Protein AF-A0A0N4UQT6-F1 (afdb_monomer_lite)

Structure (mmCIF, N/CA/C/O backbone):
data_AF-A0A0N4UQT6-F1
#
_entry.id   AF-A0A0N4UQT6-F1
#
loop_
_atom_site.group_PDB
_atom_site.id
_atom_site.type_symbol
_atom_site.label_atom_id
_atom_site.label_alt_id
_atom_site.label_comp_id
_atom_site.label_asym_id
_atom_site.label_entity_id
_atom_site.label_seq_id
_atom_site.pdbx_PDB_ins_code
_atom_site.Cartn_x
_atom_site.Cartn_y
_atom_site.Cartn_z
_atom_site.occupancy
_atom_site.B_iso_or_equiv
_atom_site.auth_seq_id
_atom_site.auth_comp_id
_atom_site.auth_asym_id
_atom_site.auth_atom_id
_atom_site.pdbx_PDB_model_num
ATOM 1 N N . MET A 1 1 ? -20.678 14.590 1.342 1.00 41.06 1 MET A N 1
ATOM 2 C CA . MET A 1 1 ? -19.818 15.770 1.111 1.00 41.06 1 MET A CA 1
ATOM 3 C C . MET A 1 1 ? -18.924 15.430 -0.072 1.00 41.06 1 MET A C 1
ATOM 5 O O . MET A 1 1 ? -18.165 14.480 0.041 1.00 41.06 1 MET A O 1
ATOM 9 N N . LYS A 1 2 ? -19.105 16.073 -1.233 1.00 47.34 2 LYS A N 1
ATOM 10 C CA . LYS A 1 2 ? -18.194 15.910 -2.378 1.00 47.34 2 LYS A CA 1
ATOM 11 C C . LYS A 1 2 ? -17.079 16.934 -2.188 1.00 47.34 2 LYS A C 1
ATOM 13 O O . LYS A 1 2 ? -17.364 18.127 -2.199 1.00 47.34 2 LYS A O 1
ATOM 18 N N . PHE A 1 3 ? -15.874 16.462 -1.905 1.00 54.44 3 PHE A N 1
ATOM 19 C CA . PHE A 1 3 ? -14.690 17.305 -1.800 1.00 54.44 3 PHE A CA 1
ATOM 20 C C . PHE A 1 3 ? -14.143 17.521 -3.220 1.00 54.44 3 PHE A C 1
ATOM 22 O O . PHE A 1 3 ? -14.035 16.569 -3.991 1.00 54.44 3 PHE A O 1
ATOM 29 N N . SER A 1 4 ? -13.912 18.775 -3.599 1.00 53.72 4 SER A N 1
ATOM 30 C CA . SER A 1 4 ? -13.489 19.184 -4.945 1.00 53.72 4 SER A CA 1
ATOM 31 C C . SER A 1 4 ? -12.006 19.560 -4.929 1.00 53.72 4 SER A C 1
ATOM 33 O O . SER A 1 4 ? -11.514 20.045 -3.914 1.00 53.72 4 SER A O 1
ATOM 35 N N . VAL A 1 5 ? -11.333 19.399 -6.076 1.00 57.06 5 VAL A N 1
ATOM 36 C CA . VAL A 1 5 ? -9.885 19.560 -6.386 1.00 57.06 5 VAL A CA 1
ATOM 37 C C . VAL A 1 5 ? -9.239 20.928 -6.014 1.00 57.06 5 VAL A C 1
ATOM 39 O O . VAL A 1 5 ? -8.121 21.221 -6.407 1.00 57.06 5 VAL A O 1
ATOM 42 N N . GLY A 1 6 ? -9.882 21.772 -5.203 1.00 61.16 6 GLY A N 1
ATOM 43 C CA . GLY A 1 6 ? -9.365 23.072 -4.739 1.00 61.16 6 GLY A CA 1
ATOM 44 C C . GLY A 1 6 ? -9.429 23.288 -3.222 1.00 61.16 6 GLY A C 1
ATOM 45 O O . GLY A 1 6 ? -9.496 24.423 -2.769 1.00 61.16 6 GLY A O 1
ATOM 46 N N . GLN A 1 7 ? -9.497 22.228 -2.413 1.00 71.25 7 GLN A N 1
ATOM 47 C CA . GLN A 1 7 ? -9.641 22.357 -0.951 1.00 71.25 7 GLN A CA 1
ATOM 48 C C . GLN A 1 7 ? -8.325 22.281 -0.176 1.00 71.25 7 GLN A C 1
ATOM 50 O O . GLN A 1 7 ? -8.319 22.515 1.034 1.00 71.25 7 GLN A O 1
ATOM 55 N N . CYS A 1 8 ? -7.214 22.001 -0.853 1.00 83.44 8 CYS A N 1
ATOM 56 C CA . CYS A 1 8 ? -5.927 21.855 -0.188 1.00 83.44 8 CYS A CA 1
ATOM 57 C C . CYS A 1 8 ? -5.359 23.178 0.345 1.00 83.44 8 CYS A C 1
ATOM 59 O O . CYS A 1 8 ? -4.575 23.143 1.288 1.00 83.44 8 CYS A O 1
ATOM 61 N N . ASP A 1 9 ? -5.820 24.329 -0.158 1.00 82.62 9 ASP A N 1
ATOM 62 C CA . ASP A 1 9 ? -5.434 25.656 0.352 1.00 82.62 9 ASP A CA 1
ATOM 63 C C . ASP A 1 9 ? -5.868 25.886 1.809 1.00 82.62 9 ASP A C 1
ATOM 65 O O . ASP A 1 9 ? -5.215 26.612 2.553 1.00 82.62 9 ASP A O 1
ATOM 69 N N . ASN A 1 10 ? -6.957 25.240 2.241 1.00 83.81 10 ASN A N 1
ATOM 70 C CA . ASN A 1 10 ? -7.459 25.319 3.618 1.00 83.81 10 ASN A CA 1
ATOM 71 C C . ASN A 1 10 ? -7.003 24.139 4.489 1.00 83.81 10 ASN A C 1
ATOM 73 O O . ASN A 1 10 ? -7.404 24.033 5.650 1.00 83.81 10 ASN A O 1
ATOM 77 N N . PHE A 1 11 ? -6.205 23.226 3.935 1.00 84.69 11 PHE A N 1
ATOM 78 C CA . PHE A 1 11 ? -5.821 22.004 4.620 1.00 84.69 11 PHE A CA 1
ATOM 79 C C . PHE A 1 11 ? -4.589 22.257 5.489 1.00 84.69 11 PHE A C 1
ATOM 81 O O . PHE A 1 11 ? -3.468 22.392 5.000 1.00 84.69 11 PHE A O 1
ATOM 88 N N . THR A 1 12 ? -4.795 22.364 6.801 1.00 88.94 12 THR A N 1
ATOM 89 C CA . THR A 1 12 ? -3.703 22.657 7.737 1.00 88.94 12 THR A CA 1
ATOM 90 C C . THR A 1 12 ? -2.851 21.416 8.015 1.00 88.94 12 THR A C 1
ATOM 92 O O . THR A 1 12 ? -3.297 20.277 7.866 1.00 88.94 12 THR A O 1
ATOM 95 N N . GLN A 1 13 ? -1.622 21.617 8.500 1.00 87.12 13 GLN A N 1
ATOM 96 C CA . GLN A 1 13 ? -0.746 20.511 8.917 1.00 87.12 13 GLN A CA 1
ATOM 97 C C . GLN A 1 13 ? -1.370 19.636 10.020 1.00 87.12 13 GLN A C 1
ATOM 99 O O . GLN A 1 13 ? -1.144 18.428 10.061 1.00 87.12 13 GLN A O 1
ATOM 104 N N . GLU A 1 14 ? -2.217 20.214 10.874 1.00 89.19 14 GLU A N 1
ATOM 105 C CA . GLU A 1 14 ? -2.970 19.464 11.886 1.00 89.19 14 GLU A CA 1
ATOM 106 C C . GLU A 1 14 ? -4.021 18.543 11.250 1.00 89.19 14 GLU A C 1
ATOM 108 O O . GLU A 1 14 ? -4.196 17.398 11.677 1.00 89.19 14 GLU A O 1
ATOM 113 N N . MET A 1 15 ? -4.668 18.982 10.165 1.00 88.19 15 MET A N 1
ATOM 114 C CA . MET A 1 15 ? -5.589 18.133 9.403 1.00 88.19 15 MET A CA 1
ATOM 115 C C . MET A 1 15 ? -4.857 16.952 8.756 1.00 88.19 15 MET A C 1
ATOM 117 O O . MET A 1 15 ? -5.383 15.840 8.769 1.00 88.19 15 MET A O 1
ATOM 121 N N . CYS A 1 16 ? -3.619 17.146 8.287 1.00 87.94 16 CYS A N 1
ATOM 122 C CA . CYS A 1 16 ? -2.781 16.068 7.744 1.00 87.94 16 CYS A CA 1
ATOM 123 C C . CYS A 1 16 ? -2.462 14.972 8.773 1.00 87.94 16 CYS A C 1
ATOM 125 O O . CYS A 1 16 ? -2.283 13.811 8.403 1.00 87.94 16 CYS A O 1
ATOM 127 N N . ARG A 1 17 ? -2.395 15.325 10.063 1.00 87.31 17 ARG A N 1
ATOM 128 C CA . ARG A 1 17 ? -2.084 14.399 11.167 1.00 87.31 17 ARG A CA 1
ATOM 129 C C . ARG A 1 17 ? -3.321 13.821 11.851 1.00 87.31 17 ARG A C 1
ATOM 131 O O . ARG A 1 17 ? -3.205 12.862 12.610 1.00 87.31 17 ARG A O 1
ATOM 138 N N . THR A 1 18 ? -4.502 14.375 11.588 1.00 89.81 18 THR A N 1
ATOM 139 C CA . THR A 1 18 ? -5.751 13.943 12.219 1.00 89.81 18 THR A CA 1
ATOM 140 C C . THR A 1 18 ? -6.180 12.571 11.676 1.00 89.81 18 THR A C 1
ATOM 142 O O . THR A 1 18 ? -6.457 12.463 10.481 1.00 89.81 18 THR A O 1
ATOM 145 N N . PRO A 1 19 ? -6.331 11.519 12.510 1.00 86.88 19 PRO A N 1
ATOM 146 C CA . PRO A 1 19 ? -6.656 10.169 12.032 1.00 86.88 19 PRO A CA 1
ATOM 147 C C . PRO A 1 19 ? -7.933 10.104 11.186 1.00 86.88 19 PRO A C 1
ATOM 149 O O . PRO A 1 19 ? -7.949 9.448 10.147 1.00 86.88 19 PRO A O 1
ATOM 152 N N . ALA A 1 20 ? -8.971 10.851 11.576 1.00 84.81 20 ALA A N 1
ATOM 153 C CA . ALA A 1 20 ? -10.241 10.922 10.850 1.00 84.81 20 ALA A CA 1
ATOM 154 C C . ALA A 1 20 ? -10.123 11.558 9.451 1.00 84.81 20 ALA A C 1
ATOM 156 O O . ALA A 1 20 ? -10.943 11.279 8.581 1.00 84.81 20 ALA A O 1
ATOM 157 N N . LEU A 1 21 ? -9.106 12.398 9.232 1.00 85.94 21 LEU A N 1
ATOM 158 C CA . LEU A 1 21 ? -8.849 13.077 7.962 1.00 85.94 21 LEU A CA 1
ATOM 159 C C . LEU A 1 21 ? -7.669 12.473 7.203 1.00 85.94 21 LEU A C 1
ATOM 161 O O . LEU A 1 21 ? -7.457 12.839 6.059 1.00 85.94 21 LEU A O 1
ATOM 165 N N . SER A 1 22 ? -6.927 11.534 7.789 1.00 82.50 22 SER A N 1
ATOM 166 C CA . SER A 1 22 ? -5.725 10.946 7.184 1.00 82.50 22 SER A CA 1
ATOM 167 C C . SER A 1 22 ? -5.982 10.332 5.803 1.00 82.50 22 SER A C 1
ATOM 169 O O . SER A 1 22 ? -5.191 10.532 4.885 1.00 82.50 22 SER A O 1
ATOM 171 N N . LYS A 1 23 ? -7.123 9.653 5.624 1.00 83.62 23 LYS A N 1
ATOM 172 C CA . LYS A 1 23 ? -7.551 9.108 4.329 1.00 83.62 23 LYS A CA 1
ATOM 173 C C . LYS A 1 23 ? -7.848 10.215 3.312 1.00 83.62 23 LYS A C 1
ATOM 175 O O . LYS A 1 23 ? -7.388 10.151 2.184 1.00 83.62 23 LYS A O 1
ATOM 180 N N . ILE A 1 24 ? -8.573 11.246 3.741 1.00 84.44 24 ILE A N 1
ATOM 181 C CA . ILE A 1 24 ? -8.897 12.430 2.930 1.00 84.44 24 ILE A CA 1
ATOM 182 C C . ILE A 1 24 ? -7.612 13.169 2.527 1.00 84.44 24 ILE A C 1
ATOM 184 O O . ILE A 1 24 ? -7.447 13.528 1.367 1.00 84.44 24 ILE A O 1
ATOM 188 N N . ALA A 1 25 ? -6.692 13.365 3.472 1.00 87.12 25 ALA A N 1
ATOM 189 C CA . ALA A 1 25 ? -5.393 13.989 3.261 1.00 87.12 25 ALA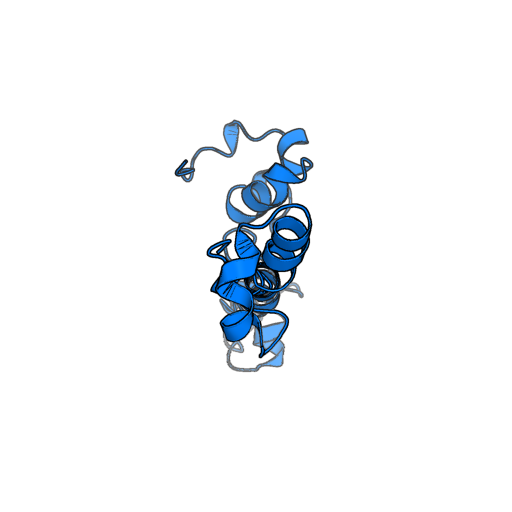 A CA 1
ATOM 190 C C . ALA A 1 25 ? -4.572 13.225 2.218 1.00 87.12 25 ALA A C 1
ATOM 192 O O . ALA A 1 25 ? -4.003 13.839 1.322 1.00 87.12 25 ALA A O 1
ATOM 193 N N . LEU A 1 26 ? -4.542 11.895 2.324 1.00 86.56 26 LEU A N 1
ATOM 194 C CA . LEU A 1 26 ? -3.859 11.014 1.385 1.00 86.56 26 LEU A CA 1
ATOM 195 C C . LEU A 1 26 ? -4.482 11.098 -0.014 1.00 86.56 26 LEU A C 1
ATOM 197 O O . LEU A 1 26 ? -3.786 11.396 -0.974 1.00 86.56 26 LEU A O 1
ATOM 201 N N . GLU A 1 27 ? -5.792 10.895 -0.132 1.00 84.50 27 GLU A N 1
ATOM 202 C CA . GLU A 1 27 ? -6.467 10.822 -1.433 1.00 84.50 27 GLU A CA 1
ATOM 203 C C . GLU A 1 27 ? -6.526 12.179 -2.151 1.00 84.50 27 GLU A C 1
ATOM 205 O O . GLU A 1 27 ? -6.436 12.223 -3.374 1.00 84.50 27 GLU A O 1
ATOM 210 N N . MET A 1 28 ? -6.671 13.290 -1.417 1.00 83.38 28 MET A N 1
ATOM 211 C CA . MET A 1 28 ? -7.006 14.591 -2.017 1.00 83.38 28 MET A CA 1
ATOM 212 C C . MET A 1 28 ? -5.927 15.658 -1.875 1.00 83.38 28 MET A C 1
ATOM 214 O O . MET A 1 28 ? -5.794 16.488 -2.769 1.00 83.38 28 MET A O 1
ATOM 218 N N . CYS A 1 29 ? -5.158 15.652 -0.784 1.00 88.44 29 CYS A N 1
ATOM 219 C CA . CYS A 1 29 ? -4.120 16.652 -0.530 1.00 88.44 29 CYS A CA 1
ATOM 220 C C . CYS A 1 29 ? -2.747 16.031 -0.223 1.00 88.44 29 CYS A C 1
ATOM 222 O O . CYS A 1 29 ? -2.078 16.477 0.718 1.00 88.44 29 CYS A O 1
ATOM 224 N N . PRO A 1 30 ? -2.280 15.031 -1.003 1.00 88.00 30 PRO A N 1
ATOM 225 C CA . PRO A 1 30 ? -1.032 14.351 -0.694 1.00 88.00 30 PRO A CA 1
ATOM 226 C C . PRO A 1 30 ? 0.156 15.307 -0.762 1.00 88.00 30 PRO A C 1
ATOM 228 O O . PRO A 1 30 ? 1.020 15.251 0.103 1.00 88.00 30 PRO A O 1
ATOM 231 N N . HIS A 1 31 ? 0.169 16.245 -1.712 1.00 86.00 31 HIS A N 1
ATOM 232 C CA . HIS A 1 31 ? 1.228 17.251 -1.820 1.00 86.00 31 HIS A CA 1
ATOM 233 C C . HIS A 1 31 ? 1.286 18.163 -0.593 1.00 86.00 31 HIS A C 1
ATOM 235 O O . HIS A 1 31 ? 2.336 18.280 0.035 1.00 86.00 31 HIS A O 1
ATOM 241 N N . THR A 1 32 ? 0.156 18.757 -0.201 1.00 87.88 32 THR A N 1
ATOM 242 C CA . THR A 1 32 ? 0.072 19.643 0.974 1.00 87.88 32 THR A CA 1
ATOM 243 C C . THR A 1 32 ? 0.472 18.931 2.264 1.00 87.88 32 THR A C 1
ATOM 245 O O . THR A 1 32 ? 1.068 19.535 3.156 1.00 87.88 32 THR A O 1
ATOM 248 N N . CYS A 1 33 ? 0.180 17.634 2.356 1.00 89.44 33 CYS A N 1
ATOM 249 C CA . CYS A 1 33 ? 0.481 16.823 3.527 1.00 89.44 33 CYS A CA 1
ATOM 250 C C . CYS A 1 33 ? 1.802 16.042 3.451 1.00 89.44 33 CYS A C 1
ATOM 252 O O . CYS A 1 33 ? 2.092 15.288 4.379 1.00 89.44 33 CYS A O 1
ATOM 254 N N . GLY A 1 34 ? 2.593 16.185 2.380 1.00 87.62 34 GLY A N 1
ATOM 255 C CA . GLY A 1 34 ? 3.836 15.424 2.197 1.00 87.62 34 GLY A CA 1
ATOM 256 C C . GLY A 1 34 ? 3.621 13.905 2.144 1.00 87.62 34 GLY A C 1
ATOM 257 O O . GLY A 1 34 ? 4.414 13.139 2.683 1.00 87.62 34 GLY A O 1
ATOM 258 N N . LEU A 1 35 ? 2.506 13.464 1.560 1.00 88.31 35 LEU A N 1
ATOM 259 C CA . LEU A 1 35 ? 2.091 12.065 1.451 1.00 88.31 35 LEU A CA 1
ATOM 260 C C . LEU A 1 35 ? 2.234 11.511 0.028 1.00 88.31 35 LEU A C 1
ATOM 262 O O . LEU A 1 35 ? 1.791 10.396 -0.196 1.00 88.31 35 LEU A O 1
ATOM 266 N N . CYS A 1 36 ? 2.821 12.246 -0.923 1.00 84.00 36 CYS A N 1
ATOM 267 C CA . CYS A 1 36 ? 2.977 11.799 -2.318 1.00 84.00 36 CYS A CA 1
ATOM 268 C C . CYS A 1 36 ? 3.701 10.456 -2.457 1.00 84.00 36 CYS A C 1
ATOM 270 O O . CYS A 1 36 ? 3.419 9.703 -3.382 1.00 84.00 36 CYS A O 1
ATOM 272 N N . ASP A 1 37 ? 4.591 10.143 -1.517 1.00 85.62 37 ASP A N 1
ATOM 273 C CA . ASP A 1 37 ? 5.334 8.882 -1.487 1.00 85.62 37 ASP A CA 1
ATOM 274 C C . ASP A 1 37 ? 4.549 7.743 -0.816 1.00 85.62 37 ASP A C 1
ATOM 276 O O . ASP A 1 37 ? 5.079 6.655 -0.595 1.00 85.62 37 ASP A O 1
ATOM 280 N N . LYS A 1 38 ? 3.285 7.975 -0.437 1.00 85.31 38 LYS A N 1
ATOM 281 C CA . LYS A 1 38 ? 2.423 6.959 0.167 1.00 85.31 38 LYS A CA 1
ATOM 282 C C . LYS A 1 38 ? 1.487 6.350 -0.880 1.00 85.31 38 LYS A C 1
ATOM 284 O O . LYS A 1 38 ? 0.852 7.088 -1.630 1.00 85.31 38 LYS A O 1
ATOM 289 N N . PRO A 1 39 ? 1.313 5.016 -0.874 1.00 86.06 39 PRO A N 1
ATOM 290 C CA . PRO A 1 39 ? 0.244 4.350 -1.614 1.00 86.06 39 PRO A CA 1
ATOM 291 C C . PRO A 1 39 ? -1.111 5.028 -1.395 1.00 86.06 39 PRO A C 1
ATOM 293 O O . PRO A 1 39 ? -1.503 5.233 -0.248 1.00 86.06 39 PRO A O 1
ATOM 296 N N . GLY A 1 40 ? -1.825 5.351 -2.471 1.00 83.75 40 GLY A N 1
ATOM 297 C CA . GLY A 1 40 ? -3.151 5.978 -2.429 1.00 83.75 40 GLY A CA 1
ATOM 298 C C . GLY A 1 40 ? -3.131 7.502 -2.500 1.00 83.75 40 GLY A C 1
ATOM 299 O O . GLY A 1 40 ? -4.198 8.113 -2.574 1.00 83.75 40 GLY A O 1
ATOM 300 N N . ALA A 1 41 ? -1.946 8.117 -2.517 1.00 85.69 41 ALA A N 1
ATOM 301 C CA . ALA A 1 41 ? -1.793 9.526 -2.835 1.00 85.69 41 ALA A CA 1
ATOM 302 C C . ALA A 1 41 ? -2.359 9.812 -4.229 1.00 85.69 41 ALA A C 1
ATOM 304 O O . ALA A 1 41 ? -1.813 9.330 -5.214 1.00 85.69 41 ALA A O 1
ATOM 305 N N . GLY A 1 42 ? -3.477 10.536 -4.317 1.00 82.38 42 GLY A N 1
ATOM 306 C CA . GLY A 1 42 ? -4.119 10.821 -5.605 1.00 82.38 42 GLY A CA 1
ATOM 307 C C . GLY A 1 42 ? -4.625 9.587 -6.369 1.00 82.38 42 GLY A C 1
ATOM 308 O O . GLY A 1 42 ? -4.758 9.662 -7.584 1.00 82.38 42 GLY A O 1
ATOM 309 N N . ASP A 1 43 ? -4.916 8.469 -5.683 1.00 82.12 43 ASP A N 1
ATOM 310 C CA . ASP A 1 43 ? -5.249 7.170 -6.311 1.00 82.12 43 ASP A CA 1
ATOM 311 C C . ASP A 1 43 ? -4.085 6.572 -7.136 1.00 82.12 43 ASP A C 1
ATOM 313 O O . ASP A 1 43 ? -4.285 5.857 -8.123 1.00 82.12 43 ASP A O 1
ATOM 317 N N . GLU A 1 44 ? -2.848 6.858 -6.714 1.00 89.62 44 GLU A N 1
ATOM 318 C CA . GLU A 1 44 ? -1.614 6.397 -7.354 1.00 89.62 44 GLU A CA 1
ATOM 319 C C . GLU A 1 44 ? -0.716 5.610 -6.387 1.00 89.62 44 GLU A C 1
ATOM 321 O O . GLU A 1 44 ? -0.825 5.686 -5.156 1.00 89.62 44 GLU A O 1
ATOM 326 N N . CYS A 1 45 ? 0.192 4.828 -6.967 1.00 91.25 45 CYS A N 1
ATOM 327 C CA . CYS A 1 45 ? 1.283 4.176 -6.256 1.00 91.25 45 CYS A CA 1
ATOM 328 C C . CYS A 1 45 ? 2.576 4.964 -6.467 1.00 91.25 45 CYS A C 1
ATOM 330 O O . CYS A 1 45 ? 2.798 5.418 -7.584 1.00 91.25 45 CYS A O 1
ATOM 332 N N . PRO A 1 46 ? 3.440 5.116 -5.452 1.00 92.19 46 PRO A N 1
ATOM 333 C CA . PRO A 1 46 ? 4.736 5.771 -5.609 1.00 92.19 46 PRO A CA 1
ATOM 334 C C . PRO A 1 46 ? 5.733 4.882 -6.366 1.00 92.19 46 PRO A C 1
ATOM 336 O O . PRO A 1 46 ? 5.626 3.654 -6.360 1.00 92.19 46 PRO A O 1
ATOM 339 N N . ASP A 1 47 ? 6.743 5.503 -6.974 1.00 92.94 47 ASP A N 1
ATOM 340 C CA . ASP A 1 47 ? 7.936 4.788 -7.429 1.00 92.94 47 ASP A CA 1
ATOM 341 C C . ASP A 1 47 ? 8.829 4.470 -6.215 1.00 92.94 47 ASP A C 1
ATOM 343 O O . ASP A 1 47 ? 9.013 5.302 -5.330 1.00 92.94 47 ASP A O 1
ATOM 347 N N . THR A 1 48 ? 9.384 3.263 -6.150 1.00 92.25 48 THR A N 1
ATOM 348 C CA . THR A 1 48 ? 10.294 2.815 -5.086 1.00 92.25 48 THR A CA 1
ATOM 349 C C . THR A 1 48 ? 11.760 3.095 -5.406 1.00 92.25 48 THR A C 1
ATOM 351 O O . THR A 1 48 ? 12.613 2.894 -4.543 1.00 92.25 48 THR A O 1
ATOM 354 N N . ILE A 1 49 ? 12.070 3.475 -6.649 1.00 92.31 49 ILE A N 1
ATOM 355 C CA . ILE A 1 49 ? 13.417 3.824 -7.108 1.00 92.31 49 ILE A CA 1
ATOM 356 C C . ILE A 1 49 ? 13.388 5.151 -7.864 1.00 92.31 49 ILE A C 1
ATOM 358 O O . ILE A 1 49 ? 12.411 5.478 -8.538 1.00 92.31 49 ILE A O 1
ATOM 362 N N . ASP A 1 50 ? 14.495 5.884 -7.803 1.00 92.56 50 ASP A N 1
ATOM 363 C CA . ASP A 1 50 ? 14.726 7.032 -8.672 1.00 92.56 50 ASP A CA 1
ATOM 364 C C . ASP A 1 50 ? 15.025 6.591 -10.113 1.00 92.56 50 ASP A C 1
ATOM 366 O O . ASP A 1 50 ? 15.411 5.453 -10.387 1.00 92.56 50 ASP A O 1
ATOM 370 N N . GLY A 1 51 ? 14.876 7.515 -11.065 1.00 92.38 51 GLY A N 1
ATOM 371 C CA . GLY A 1 51 ? 15.227 7.261 -12.466 1.00 92.38 51 GLY A CA 1
ATOM 372 C C . GLY A 1 51 ? 14.218 6.403 -13.235 1.00 92.38 51 GLY A C 1
ATOM 373 O O . GLY A 1 51 ? 14.508 5.991 -14.360 1.00 92.38 51 GLY A O 1
ATOM 374 N N . CYS A 1 52 ? 13.021 6.182 -12.684 1.00 95.12 52 CYS A N 1
ATOM 375 C CA . CYS A 1 52 ? 11.936 5.487 -13.374 1.00 95.12 52 CYS A CA 1
ATOM 376 C C . CYS A 1 52 ? 11.556 6.121 -14.721 1.00 95.12 52 CYS A C 1
ATOM 378 O O . CYS A 1 52 ? 11.175 5.401 -15.643 1.00 95.12 52 CYS A O 1
ATOM 380 N N . GLU A 1 53 ? 11.767 7.430 -14.895 1.00 94.44 53 GLU A N 1
ATOM 381 C CA . GLU A 1 53 ? 11.574 8.123 -16.176 1.00 94.44 53 GLU A CA 1
ATOM 382 C C . GLU A 1 53 ? 12.385 7.491 -17.321 1.00 94.44 53 GLU A C 1
ATOM 384 O O . GLU A 1 53 ? 11.867 7.308 -18.423 1.00 94.44 53 GLU A O 1
ATOM 389 N N . SER A 1 54 ? 13.625 7.066 -17.053 1.00 95.19 54 SER A N 1
ATOM 390 C CA . SER A 1 54 ? 14.476 6.366 -18.029 1.00 95.19 54 SER A CA 1
ATOM 391 C C . SER A 1 54 ? 14.018 4.928 -18.288 1.00 95.19 54 SER A C 1
ATOM 393 O O . SER A 1 54 ? 14.340 4.342 -19.322 1.00 95.19 54 SER A O 1
ATOM 395 N N . LEU A 1 55 ? 13.267 4.347 -17.350 1.00 94.69 55 LEU A N 1
ATOM 396 C CA . LEU A 1 55 ? 12.794 2.966 -17.387 1.00 94.69 55 LEU A CA 1
ATOM 397 C C . LEU A 1 55 ? 11.371 2.831 -17.943 1.00 94.69 55 LEU A C 1
ATOM 399 O O . LEU A 1 55 ? 10.865 1.714 -18.042 1.00 94.69 55 LEU A O 1
ATOM 403 N N . ARG A 1 56 ? 10.734 3.929 -18.372 1.00 93.56 56 ARG A N 1
ATOM 404 C CA . ARG A 1 56 ? 9.348 3.935 -18.872 1.00 93.56 56 ARG A CA 1
ATOM 405 C C . ARG A 1 56 ? 9.106 2.941 -20.020 1.00 93.56 56 ARG A C 1
ATOM 407 O O . ARG A 1 56 ? 8.041 2.337 -20.100 1.00 93.56 56 ARG A O 1
ATOM 414 N N . GLY A 1 57 ? 10.098 2.703 -20.882 1.00 95.12 57 GLY A N 1
ATOM 415 C CA . GLY A 1 57 ? 10.013 1.694 -21.953 1.00 95.12 57 GLY A CA 1
ATOM 416 C C . GLY A 1 57 ? 9.994 0.235 -21.463 1.00 95.12 57 GLY A C 1
ATOM 417 O O . GLY A 1 57 ? 9.608 -0.669 -22.204 1.00 95.12 57 GLY A O 1
ATOM 418 N N . PHE A 1 58 ? 10.371 -0.004 -20.207 1.00 95.81 58 PHE A N 1
ATOM 419 C CA . PHE A 1 58 ? 10.496 -1.325 -19.591 1.00 95.81 58 PHE A CA 1
ATOM 420 C C . PHE A 1 58 ? 9.336 -1.665 -18.646 1.00 95.81 58 PHE A C 1
ATOM 422 O O . PHE A 1 58 ? 9.399 -2.678 -17.959 1.00 95.81 58 PHE A O 1
ATOM 429 N N . CYS A 1 59 ? 8.243 -0.891 -18.637 1.00 96.25 59 CYS A N 1
ATOM 430 C CA . CYS A 1 59 ? 7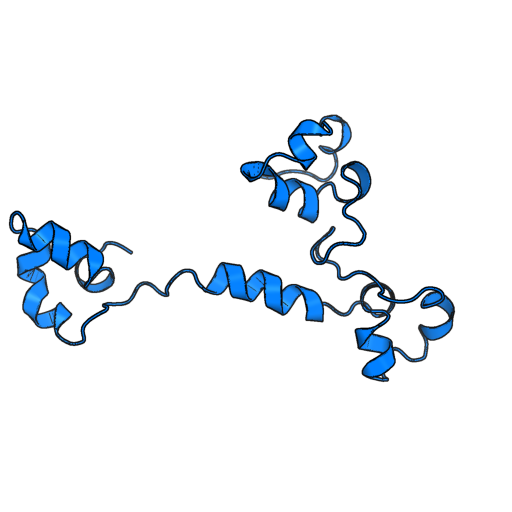.065 -1.154 -17.793 1.00 96.25 59 CYS A CA 1
ATOM 431 C C . CYS A 1 59 ? 6.367 -2.506 -18.052 1.00 96.25 59 CYS A C 1
ATOM 433 O O . CYS A 1 59 ? 5.519 -2.925 -17.268 1.00 96.25 59 CYS A O 1
ATOM 435 N N . HIS A 1 60 ? 6.717 -3.204 -19.136 1.00 95.06 60 HIS A N 1
ATOM 436 C CA . HIS A 1 60 ? 6.273 -4.574 -19.401 1.00 95.06 60 HIS A CA 1
ATOM 437 C C . HIS A 1 60 ? 7.009 -5.623 -18.546 1.00 95.06 60 HIS A C 1
ATOM 439 O O . HIS A 1 60 ? 6.527 -6.742 -18.409 1.00 95.06 60 HIS A O 1
ATOM 445 N N . VAL A 1 61 ? 8.166 -5.280 -17.974 1.00 96.12 61 VAL A N 1
ATOM 446 C CA . VAL A 1 61 ? 8.922 -6.142 -17.061 1.00 96.12 61 VAL A CA 1
ATOM 447 C C . VAL A 1 61 ? 8.340 -5.992 -15.660 1.00 96.12 61 VAL A C 1
ATOM 449 O O . VAL A 1 61 ? 8.378 -4.896 -15.104 1.00 96.12 61 VAL A O 1
ATOM 452 N N . ASP A 1 62 ? 7.855 -7.082 -15.058 1.00 94.69 62 ASP A N 1
ATOM 453 C CA . ASP A 1 62 ? 7.185 -7.044 -13.747 1.00 94.69 62 ASP A CA 1
ATOM 454 C C . ASP A 1 62 ? 8.040 -6.376 -12.662 1.00 94.69 62 ASP A C 1
ATOM 456 O O . ASP A 1 62 ? 7.533 -5.564 -11.895 1.00 94.69 62 ASP A O 1
ATOM 460 N N . SER A 1 63 ? 9.351 -6.641 -12.629 1.00 94.50 63 SER A N 1
ATOM 461 C CA . SER A 1 63 ? 10.263 -6.001 -11.672 1.00 94.50 63 SER A CA 1
ATOM 462 C C . SER A 1 63 ? 10.291 -4.481 -11.827 1.00 94.50 63 SER A C 1
ATOM 464 O O . SER A 1 63 ? 10.211 -3.766 -10.833 1.00 94.50 63 SER A O 1
ATOM 466 N N . ILE A 1 64 ? 10.369 -3.979 -13.065 1.00 94.56 64 ILE A N 1
ATOM 467 C CA . ILE A 1 64 ? 10.339 -2.537 -13.327 1.00 94.56 64 ILE A CA 1
ATOM 468 C C . ILE A 1 64 ? 8.954 -1.981 -13.017 1.00 94.56 64 ILE A C 1
ATOM 470 O O . ILE A 1 64 ? 8.870 -0.956 -12.361 1.00 94.56 64 ILE A O 1
ATOM 474 N N . ARG A 1 65 ? 7.872 -2.668 -13.398 1.00 93.69 65 ARG A N 1
ATOM 475 C CA . ARG A 1 65 ? 6.498 -2.247 -13.089 1.00 93.69 65 ARG A CA 1
ATOM 476 C C . ARG A 1 65 ? 6.251 -2.125 -11.583 1.00 93.69 65 ARG A C 1
ATOM 478 O O . ARG A 1 65 ? 5.600 -1.181 -11.150 1.00 93.69 65 ARG A O 1
ATOM 485 N N . ASN A 1 66 ? 6.785 -3.058 -10.797 1.00 92.25 66 ASN A N 1
ATOM 486 C CA . ASN A 1 66 ? 6.631 -3.095 -9.343 1.00 92.25 66 ASN A CA 1
ATOM 487 C C . ASN A 1 66 ? 7.501 -2.059 -8.623 1.00 92.25 66 ASN A C 1
ATOM 489 O O . ASN A 1 66 ? 7.141 -1.621 -7.531 1.00 92.25 66 ASN A O 1
ATOM 493 N N . MET A 1 67 ? 8.640 -1.676 -9.206 1.00 93.56 67 MET A N 1
ATOM 494 C CA . MET A 1 67 ? 9.488 -0.615 -8.658 1.00 93.56 67 MET A CA 1
ATOM 495 C C . MET A 1 67 ? 9.032 0.770 -9.117 1.00 93.56 67 MET A C 1
ATOM 497 O O . MET A 1 67 ? 8.972 1.697 -8.329 1.00 93.56 67 MET A O 1
ATOM 501 N N . CYS A 1 68 ? 8.661 0.918 -10.378 1.00 95.31 68 CYS A N 1
ATOM 502 C CA . CYS A 1 68 ? 8.263 2.173 -10.998 1.00 95.31 68 CYS A CA 1
ATOM 503 C C . CYS A 1 68 ? 6.743 2.274 -11.105 1.00 95.31 68 CYS A C 1
ATOM 505 O O . CYS A 1 68 ? 6.205 2.491 -12.190 1.00 95.31 68 CYS A O 1
ATOM 507 N N . GLN A 1 69 ? 6.033 2.046 -9.998 1.00 94.19 69 GLN A N 1
ATOM 508 C CA . GLN A 1 69 ? 4.578 1.911 -10.029 1.00 94.19 69 GLN A CA 1
ATOM 509 C C . GLN A 1 69 ? 3.888 3.196 -10.487 1.00 94.19 69 GLN A C 1
ATOM 511 O O . GLN A 1 69 ? 2.956 3.111 -11.283 1.00 94.19 69 GLN A O 1
ATOM 516 N N . ARG A 1 70 ? 4.371 4.373 -10.072 1.00 93.12 70 ARG A N 1
ATOM 517 C CA . ARG A 1 70 ? 3.814 5.657 -10.519 1.00 93.12 70 ARG A CA 1
ATOM 518 C C . ARG A 1 70 ? 4.079 5.859 -11.998 1.00 93.12 70 ARG A C 1
ATOM 520 O O . ARG A 1 70 ? 3.161 6.106 -12.773 1.00 93.12 70 ARG A O 1
ATOM 527 N N . THR A 1 71 ? 5.338 5.698 -12.395 1.00 93.94 71 THR A N 1
ATOM 528 C CA . THR A 1 71 ? 5.775 5.937 -13.774 1.00 93.94 71 THR A CA 1
ATOM 529 C C . THR A 1 71 ? 5.139 4.951 -14.761 1.00 93.94 71 THR A C 1
ATOM 531 O O . THR A 1 71 ? 4.856 5.306 -15.905 1.00 93.94 71 THR A O 1
ATOM 534 N N . CYS A 1 72 ? 4.886 3.718 -14.323 1.00 95.69 72 CYS A N 1
ATOM 535 C CA . CYS A 1 72 ? 4.238 2.671 -15.107 1.00 95.69 72 CYS A CA 1
ATOM 536 C C . CYS A 1 72 ? 2.714 2.610 -14.920 1.00 95.69 72 CYS A C 1
ATOM 538 O O . CYS A 1 72 ? 2.094 1.684 -15.444 1.00 95.69 72 CYS A O 1
ATOM 540 N N . PHE A 1 73 ? 2.109 3.552 -14.184 1.00 92.19 73 PHE A N 1
ATOM 541 C CA . PHE A 1 73 ? 0.678 3.570 -13.852 1.00 92.19 73 PHE A CA 1
ATOM 542 C C . PHE A 1 73 ? 0.160 2.255 -13.237 1.00 92.19 73 PHE A C 1
ATOM 544 O O . PHE A 1 73 ? -1.003 1.882 -13.416 1.00 92.19 73 PHE A O 1
ATOM 551 N N . SER A 1 74 ? 1.018 1.536 -12.510 1.00 91.50 74 SER A N 1
ATOM 552 C CA . SER A 1 74 ? 0.602 0.370 -11.739 1.00 91.50 74 SER A CA 1
ATOM 553 C C . SER A 1 74 ? -0.158 0.809 -10.491 1.00 91.50 74 SER A C 1
ATOM 555 O O . SER A 1 74 ? 0.237 1.735 -9.787 1.00 91.50 74 SER A O 1
ATOM 557 N N . ARG A 1 75 ? -1.256 0.106 -10.207 1.00 89.62 75 ARG A N 1
ATOM 558 C CA . ARG A 1 75 ? -2.112 0.311 -9.030 1.00 89.62 75 ARG A CA 1
ATOM 559 C C . ARG A 1 75 ? -2.027 -0.855 -8.047 1.00 89.62 75 ARG A C 1
ATOM 561 O O . ARG A 1 75 ? -2.877 -0.996 -7.170 1.00 89.62 75 ARG A O 1
ATOM 568 N N . ASP A 1 76 ? -1.010 -1.702 -8.184 1.00 87.81 76 ASP A N 1
ATOM 569 C CA . ASP A 1 76 ? -0.880 -2.929 -7.397 1.00 87.81 76 ASP A CA 1
ATOM 570 C C . ASP A 1 76 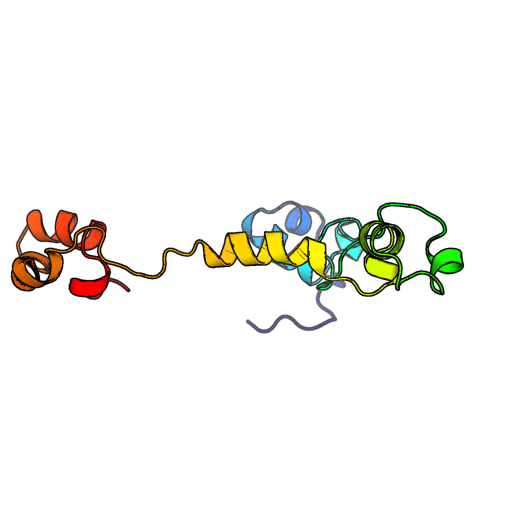? -0.746 -2.644 -5.892 1.00 87.81 76 ASP A C 1
ATOM 572 O O . ASP A 1 76 ? -1.350 -3.348 -5.080 1.00 87.81 76 ASP A O 1
ATOM 576 N N . CYS A 1 77 ? -0.074 -1.554 -5.496 1.00 86.75 77 CYS A N 1
ATOM 577 C CA . CYS A 1 77 ? -0.019 -1.144 -4.089 1.00 86.75 77 CYS A CA 1
ATOM 578 C C . CYS A 1 77 ? -1.402 -0.822 -3.488 1.00 86.75 77 CYS A C 1
ATOM 580 O O . CYS A 1 77 ? -1.593 -0.973 -2.278 1.00 86.75 77 CYS A O 1
ATOM 582 N N . LEU A 1 78 ? -2.375 -0.403 -4.309 1.00 84.94 78 LEU A N 1
ATOM 583 C CA . LEU A 1 78 ? -3.715 -0.015 -3.859 1.00 84.94 78 LEU A CA 1
ATOM 584 C C . LEU A 1 78 ? -4.595 -1.221 -3.556 1.00 84.94 78 LEU A C 1
ATOM 586 O O . LEU A 1 78 ? -5.508 -1.111 -2.741 1.00 84.94 78 LEU A O 1
ATOM 590 N N . GLN A 1 79 ? -4.303 -2.387 -4.137 1.00 81.06 79 GLN A N 1
ATOM 591 C CA . GLN A 1 79 ? -5.056 -3.610 -3.855 1.00 81.06 79 GLN A CA 1
ATOM 592 C C . GLN A 1 79 ? -5.046 -3.922 -2.350 1.00 81.06 79 GLN A C 1
ATOM 594 O O . GLN A 1 79 ? -6.073 -4.291 -1.776 1.00 81.06 79 GLN A O 1
ATOM 599 N N . ASN A 1 80 ? -3.925 -3.661 -1.671 1.00 68.19 80 ASN A N 1
ATOM 600 C CA . ASN A 1 80 ? -3.815 -3.808 -0.220 1.00 68.19 80 ASN A CA 1
ATOM 601 C C . ASN A 1 80 ? -4.666 -2.778 0.548 1.00 68.19 80 ASN A C 1
ATOM 603 O O . ASN A 1 80 ? -5.257 -3.117 1.575 1.00 68.19 80 ASN A O 1
ATOM 607 N N . LEU A 1 81 ? -4.800 -1.547 0.036 1.00 69.12 81 LEU A N 1
ATOM 608 C CA . LEU A 1 81 ? -5.63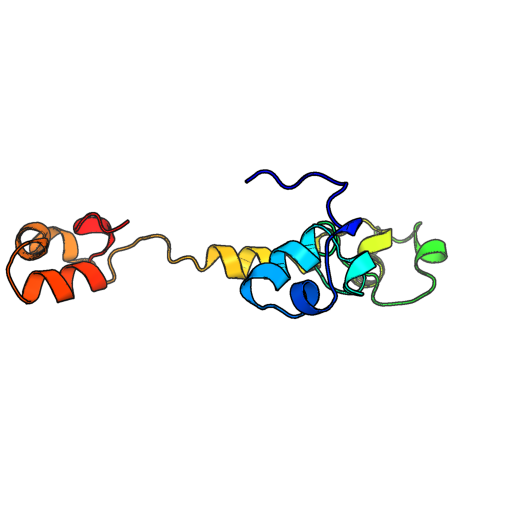8 -0.501 0.640 1.00 69.12 81 LEU A CA 1
ATOM 609 C C . LEU A 1 81 ? -7.130 -0.821 0.487 1.00 69.12 81 LEU A C 1
ATOM 611 O O . LEU A 1 81 ? -7.908 -0.667 1.431 1.00 69.12 81 LEU A O 1
ATOM 615 N N . THR A 1 82 ? -7.541 -1.314 -0.680 1.00 63.19 82 THR A N 1
ATOM 616 C CA . THR A 1 82 ? -8.932 -1.702 -0.935 1.00 63.19 82 THR A CA 1
ATOM 617 C C . THR A 1 82 ? -9.317 -2.966 -0.168 1.00 63.19 82 THR A C 1
ATOM 619 O O . THR A 1 82 ? -10.457 -3.090 0.289 1.00 63.19 82 THR A O 1
ATOM 622 N N . THR A 1 83 ? -8.373 -3.885 0.053 1.00 56.25 83 THR A N 1
ATOM 623 C CA . THR A 1 83 ? -8.627 -5.109 0.828 1.00 56.25 83 THR A CA 1
ATOM 624 C C . THR A 1 83 ? -8.886 -4.799 2.305 1.00 56.25 83 THR A C 1
ATOM 626 O O . THR A 1 83 ? -9.762 -5.416 2.910 1.00 56.25 83 THR A O 1
ATOM 629 N N . ALA A 1 84 ? -8.239 -3.773 2.872 1.00 53.91 84 ALA A N 1
ATOM 630 C CA . ALA A 1 84 ? -8.551 -3.300 4.224 1.00 53.91 84 ALA A CA 1
ATOM 631 C C . ALA A 1 84 ? -9.969 -2.697 4.333 1.00 53.91 84 ALA A C 1
ATOM 633 O O . ALA A 1 84 ? -10.634 -2.871 5.352 1.00 53.91 84 ALA A O 1
ATOM 634 N N . ALA A 1 85 ? -10.480 -2.059 3.273 1.00 53.12 85 ALA A N 1
ATOM 635 C CA . ALA A 1 85 ? -11.865 -1.573 3.222 1.00 53.12 85 ALA A CA 1
ATOM 636 C C . ALA A 1 85 ? -12.892 -2.687 2.922 1.00 53.12 85 ALA A C 1
ATOM 638 O O . ALA A 1 85 ? -14.057 -2.582 3.306 1.00 53.12 85 ALA A O 1
ATOM 639 N N . SER A 1 86 ? -12.456 -3.779 2.288 1.00 49.56 86 SER A N 1
ATOM 640 C CA . SER A 1 86 ? -13.297 -4.937 1.946 1.00 49.56 86 SER A CA 1
ATOM 641 C C . SER A 1 86 ? -13.318 -6.018 3.037 1.00 49.56 86 SER A C 1
ATOM 643 O O . SER A 1 86 ? -14.100 -6.960 2.954 1.00 49.56 86 SER A O 1
ATOM 645 N N . GLN A 1 87 ? -12.542 -5.843 4.114 1.00 48.62 87 GLN A N 1
ATOM 646 C CA . GLN A 1 87 ? -12.765 -6.504 5.407 1.00 48.62 87 GLN A CA 1
ATOM 647 C C . GLN A 1 87 ? -13.818 -5.782 6.269 1.00 48.62 87 GLN A C 1
ATOM 649 O O . GLN A 1 87 ? -13.947 -6.050 7.464 1.00 48.62 87 GLN A O 1
ATOM 654 N N . SER A 1 88 ? -14.653 -4.926 5.670 1.00 50.06 88 SER A N 1
ATOM 655 C CA . SER A 1 88 ? -16.029 -4.794 6.145 1.00 50.06 88 SER A CA 1
ATOM 656 C C . SER A 1 88 ? -16.693 -6.143 5.926 1.00 50.06 88 SER A C 1
ATOM 658 O O . SER A 1 88 ? -17.180 -6.438 4.837 1.00 50.06 88 SER A O 1
ATOM 660 N N . SER A 1 89 ? -16.601 -6.978 6.963 1.00 55.34 89 SER A N 1
ATOM 661 C CA . SER A 1 89 ? -17.432 -8.140 7.236 1.00 55.34 89 SER A CA 1
ATOM 662 C C . SER A 1 89 ? -18.664 -8.126 6.341 1.00 55.34 89 SER A C 1
ATOM 664 O O . SER A 1 89 ? -19.627 -7.413 6.653 1.00 55.34 89 SER A O 1
ATOM 666 N N . GLY A 1 90 ? -18.620 -8.855 5.216 1.00 64.69 90 GLY A N 1
ATOM 667 C CA . GLY A 1 90 ? -19.825 -9.137 4.449 1.00 64.69 90 GLY A CA 1
ATOM 668 C C . GLY A 1 90 ? -20.842 -9.554 5.488 1.00 64.69 90 GLY A C 1
ATOM 669 O O . GLY A 1 90 ? -20.537 -10.419 6.306 1.00 64.69 90 GLY A O 1
ATOM 670 N N . CYS A 1 91 ? -21.928 -8.796 5.607 1.00 76.75 91 CYS A N 1
ATOM 671 C CA . CYS A 1 91 ? -22.760 -8.935 6.779 1.00 76.75 91 CYS A CA 1
ATOM 672 C C . CYS A 1 91 ? -23.392 -10.324 6.721 1.00 76.75 91 CYS A C 1
ATOM 674 O O . CYS A 1 91 ? -24.249 -10.621 5.885 1.00 76.75 91 CYS A O 1
ATOM 676 N N . THR A 1 92 ? -22.842 -11.211 7.535 1.00 85.06 92 THR A N 1
ATOM 677 C CA . THR A 1 92 ? -23.124 -12.631 7.543 1.00 85.06 92 THR A CA 1
ATOM 678 C C . THR A 1 92 ? -23.503 -13.022 8.951 1.00 85.06 92 THR A C 1
ATOM 680 O O . THR A 1 92 ? -23.218 -12.337 9.938 1.00 85.06 92 THR A O 1
ATOM 683 N N . ASP A 1 93 ? -24.199 -14.137 9.023 1.00 88.75 93 ASP A N 1
ATOM 684 C CA . ASP A 1 93 ? -24.447 -14.794 10.280 1.00 88.75 93 ASP A CA 1
ATOM 685 C C . ASP A 1 93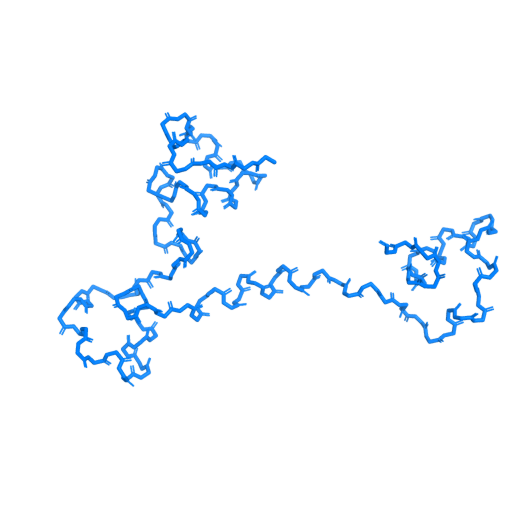 ? -23.191 -15.579 10.673 1.00 88.75 93 ASP A C 1
ATOM 687 O O . ASP A 1 93 ? -22.670 -16.374 9.893 1.00 88.75 93 ASP A O 1
ATOM 691 N N . ALA A 1 94 ? -22.706 -15.362 11.892 1.00 86.06 94 ALA A N 1
ATOM 692 C CA . ALA A 1 94 ? -21.612 -16.106 12.505 1.00 86.06 94 ALA A CA 1
ATOM 693 C C . ALA A 1 94 ? -21.970 -17.584 12.737 1.00 86.06 94 ALA A C 1
ATOM 695 O O . ALA A 1 94 ? -21.076 -18.401 12.940 1.00 86.06 94 ALA A O 1
ATOM 696 N N . HIS A 1 95 ? -23.261 -17.939 12.711 1.00 84.69 95 HIS A N 1
ATOM 697 C CA . HIS A 1 95 ? -23.740 -19.304 12.909 1.00 84.69 95 HIS A CA 1
ATOM 698 C C . HIS A 1 95 ? -24.707 -19.732 11.798 1.00 84.69 95 HIS A C 1
ATOM 700 O O . HIS A 1 95 ? -25.649 -19.015 11.468 1.00 84.69 95 HIS A O 1
ATOM 706 N N . ALA A 1 96 ? -24.559 -20.961 11.293 1.00 86.31 96 ALA A N 1
ATOM 707 C CA . ALA A 1 96 ? -25.433 -21.517 10.248 1.00 86.31 96 ALA A CA 1
ATOM 708 C C . ALA A 1 96 ? -26.908 -21.675 10.683 1.00 86.31 96 ALA A C 1
ATOM 710 O O . ALA A 1 96 ? -27.813 -21.725 9.856 1.00 86.31 96 ALA A O 1
ATOM 711 N N . ASN A 1 97 ? -27.152 -21.709 11.996 1.00 88.44 97 ASN A N 1
ATOM 712 C CA . ASN A 1 97 ? -28.473 -21.930 12.590 1.00 88.44 97 ASN A CA 1
ATOM 713 C C . ASN A 1 97 ? -29.228 -20.625 12.860 1.00 88.44 97 ASN A C 1
ATOM 715 O O . ASN A 1 97 ? -30.321 -20.670 13.417 1.00 88.44 97 ASN A O 1
ATOM 719 N N . CYS A 1 98 ? -28.682 -19.466 12.483 1.00 88.88 98 CYS A N 1
ATOM 720 C CA . CYS A 1 98 ? -29.330 -18.179 12.728 1.00 88.88 98 CYS A CA 1
ATOM 721 C C . CYS A 1 98 ? -30.762 -18.122 12.175 1.00 88.88 98 CYS A C 1
ATOM 723 O O . CYS A 1 98 ? -31.648 -17.606 12.852 1.00 88.88 98 CYS A O 1
ATOM 725 N N . THR A 1 99 ? -31.030 -18.776 11.040 1.00 89.00 99 THR A N 1
ATOM 726 C CA . THR A 1 99 ? -32.376 -18.937 10.466 1.00 89.00 99 THR A CA 1
ATOM 727 C C . THR A 1 99 ? -33.389 -19.539 11.450 1.00 89.00 99 THR A C 1
ATOM 729 O O . THR A 1 99 ? -34.549 -19.129 11.454 1.00 89.00 99 THR A O 1
ATOM 732 N N . LEU A 1 100 ? -32.962 -20.469 12.315 1.00 90.19 100 LEU A N 1
ATOM 733 C CA . LEU A 1 100 ? -33.805 -21.097 13.343 1.00 90.19 100 LEU A CA 1
ATOM 734 C C . LEU A 1 100 ? -34.082 -20.162 14.529 1.00 90.19 100 LEU A C 1
ATOM 736 O O . LEU A 1 100 ? -35.093 -20.314 15.206 1.00 90.19 100 LEU A O 1
ATOM 740 N N . TYR A 1 101 ? -33.199 -19.192 14.770 1.00 88.06 101 TYR A N 1
ATOM 741 C CA . TYR A 1 101 ? -33.247 -18.274 15.910 1.00 88.06 101 TYR A CA 1
ATOM 742 C C . TYR A 1 101 ? -33.755 -16.877 15.542 1.00 88.06 101 TYR A C 1
ATOM 744 O O . TYR A 1 101 ? -33.646 -15.947 16.341 1.00 88.06 101 TYR A O 1
ATOM 752 N N . ARG A 1 102 ? -34.343 -16.697 14.352 1.00 88.38 102 ARG A N 1
ATOM 753 C CA . ARG A 1 102 ? -34.826 -15.389 13.880 1.00 88.38 102 ARG A CA 1
ATOM 754 C C . ARG A 1 102 ? -35.833 -14.739 14.834 1.00 88.38 102 ARG A C 1
ATOM 756 O O . ARG A 1 102 ? -35.863 -13.521 14.978 1.00 88.38 102 ARG A O 1
ATOM 763 N N . ASN A 1 103 ? -36.648 -15.541 15.513 1.00 90.75 103 ASN A N 1
ATOM 764 C CA . ASN A 1 103 ? -37.584 -15.060 16.529 1.00 90.75 103 ASN A CA 1
ATOM 765 C C . ASN A 1 103 ? -36.877 -14.519 17.786 1.00 90.75 103 ASN A C 1
ATOM 767 O O . ASN A 1 103 ? -37.435 -13.654 18.453 1.00 90.75 103 ASN A O 1
ATOM 771 N N . LEU A 1 104 ? -35.655 -14.974 18.092 1.00 89.94 104 LEU A N 1
ATOM 772 C CA . LEU A 1 104 ? -34.876 -14.540 19.257 1.00 89.94 104 LEU A CA 1
ATOM 773 C C . LEU A 1 104 ? -34.228 -13.158 19.067 1.00 89.94 104 LEU A C 1
ATOM 775 O O . LEU A 1 104 ? -33.837 -12.534 20.051 1.00 89.94 104 LEU A O 1
ATOM 779 N N . CYS A 1 105 ? -34.153 -12.642 17.834 1.00 90.25 105 CYS A N 1
ATOM 780 C CA . CYS A 1 105 ? -33.568 -11.330 17.519 1.00 90.25 105 CYS A CA 1
ATOM 781 C C . CYS A 1 105 ? -34.195 -10.163 18.312 1.00 90.25 105 CYS A C 1
ATOM 783 O O . CYS A 1 105 ? -33.530 -9.155 18.566 1.00 90.25 105 CYS A O 1
ATOM 785 N N . ASN A 1 106 ? -35.460 -10.308 18.721 1.00 89.31 106 ASN A N 1
ATOM 786 C CA . ASN A 1 106 ? -36.236 -9.277 19.415 1.00 89.31 106 ASN A CA 1
ATOM 787 C C . ASN A 1 106 ? -36.630 -9.665 20.852 1.00 89.31 106 ASN A C 1
ATOM 789 O O . ASN A 1 106 ? -37.468 -8.997 21.452 1.00 89.31 106 ASN A O 1
ATOM 793 N N . ILE A 1 107 ? -36.040 -10.727 21.416 1.00 88.81 107 ILE A N 1
ATOM 794 C CA . ILE A 1 107 ? -36.375 -11.218 22.761 1.00 88.81 107 ILE A CA 1
ATOM 795 C C . ILE A 1 107 ? -35.281 -10.819 23.750 1.00 88.81 107 ILE A C 1
ATOM 797 O O . ILE A 1 107 ? -34.210 -11.419 23.744 1.00 88.81 107 ILE A O 1
ATOM 801 N N . GLY A 1 108 ? -35.570 -9.846 24.619 1.00 85.94 108 GLY A N 1
ATOM 802 C CA . GLY A 1 108 ? -34.759 -9.499 25.797 1.00 85.94 108 GLY A CA 1
ATOM 803 C C . GLY A 1 108 ? -33.241 -9.532 25.572 1.00 85.94 108 GLY A C 1
ATOM 804 O O . GLY A 1 108 ? -32.730 -9.039 24.561 1.00 85.94 108 GLY A O 1
ATOM 805 N N . ASP A 1 109 ? -32.526 -10.163 26.504 1.00 86.81 109 ASP A N 1
ATOM 806 C CA . ASP A 1 109 ? -31.066 -10.298 26.463 1.00 86.81 109 ASP A CA 1
ATOM 807 C C . ASP A 1 109 ? -30.574 -11.150 25.285 1.00 86.81 109 ASP A C 1
ATOM 809 O O . ASP A 1 109 ? -29.511 -10.867 24.721 1.00 86.81 109 ASP A O 1
ATOM 813 N N . TYR A 1 110 ? -31.364 -12.137 24.842 1.00 85.69 110 TYR A N 1
ATOM 814 C CA . TYR A 1 110 ? -31.040 -12.960 23.671 1.00 85.69 110 TYR A CA 1
ATOM 815 C C . TYR A 1 110 ? -30.936 -12.121 22.403 1.00 85.69 110 TYR A C 1
ATOM 817 O O . TYR A 1 110 ? -30.030 -12.351 21.603 1.00 85.69 110 TYR A O 1
ATOM 825 N N . GLY A 1 111 ? -31.784 -11.100 22.253 1.00 86.44 111 GLY A N 1
ATOM 826 C CA . GLY A 1 111 ? -31.718 -10.158 21.143 1.00 86.44 111 GLY A CA 1
ATOM 827 C C . GLY A 1 111 ? -30.332 -9.525 21.033 1.00 86.44 111 GLY A C 1
ATOM 828 O O . GLY A 1 111 ? -29.747 -9.507 19.957 1.00 86.44 111 GLY A O 1
ATOM 829 N N . SER A 1 112 ? -29.724 -9.105 22.146 1.00 87.50 112 SER A N 1
ATOM 830 C CA . SER A 1 112 ? -28.373 -8.517 22.131 1.00 87.50 112 SER A CA 1
ATOM 831 C C . SER A 1 112 ? -27.286 -9.482 21.627 1.00 87.50 112 SER A C 1
ATOM 833 O O . SER A 1 112 ? -26.321 -9.070 20.975 1.00 87.50 112 SER A O 1
ATOM 835 N N . VAL A 1 113 ? -27.431 -10.779 21.912 1.00 88.81 113 VAL A N 1
ATOM 836 C CA . VAL A 1 113 ? -26.515 -11.831 21.455 1.00 88.81 113 VAL A CA 1
ATOM 837 C C . VAL A 1 113 ? -26.766 -12.134 19.981 1.00 88.81 113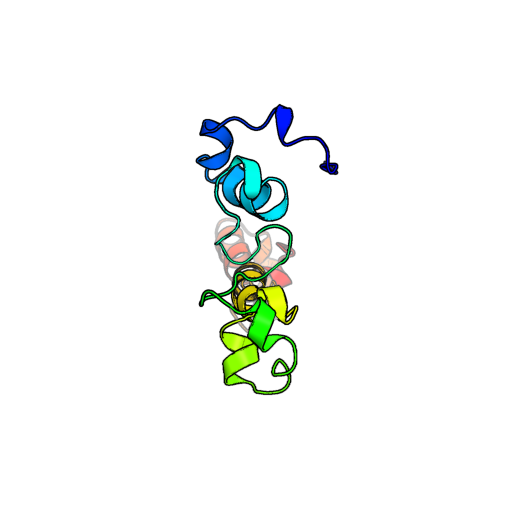 VAL A C 1
ATOM 839 O O . VAL A 1 113 ? -25.827 -12.155 19.184 1.00 88.81 113 VAL A O 1
ATOM 842 N N . MET A 1 114 ? -28.034 -12.281 19.597 1.00 89.12 114 MET A N 1
ATOM 843 C CA . MET A 1 114 ? -28.451 -12.565 18.227 1.00 89.12 114 MET A CA 1
ATOM 844 C C . MET A 1 114 ? -28.084 -11.434 17.270 1.00 89.12 114 MET A C 1
ATOM 846 O O . MET A 1 114 ? -27.630 -11.703 16.172 1.00 89.12 114 MET A O 1
ATOM 850 N N . ARG A 1 115 ? -28.149 -10.165 17.675 1.00 86.12 115 ARG A N 1
ATOM 851 C CA . ARG A 1 115 ? -27.701 -9.051 16.820 1.00 86.12 115 ARG A CA 1
ATOM 852 C C . ARG A 1 115 ? -26.199 -9.037 16.569 1.00 86.12 115 ARG A C 1
ATOM 854 O O . ARG A 1 115 ? -25.769 -8.436 15.595 1.00 86.12 115 ARG A O 1
ATOM 861 N N . ARG A 1 116 ? -25.399 -9.665 17.436 1.00 85.50 116 ARG A N 1
ATOM 862 C CA . ARG A 1 116 ? -23.945 -9.789 17.253 1.00 85.50 116 ARG A CA 1
ATOM 863 C C . ARG A 1 116 ? -23.579 -11.021 16.436 1.00 85.50 116 ARG A C 1
ATOM 865 O O . ARG A 1 116 ? -22.713 -10.927 15.575 1.00 85.50 116 ARG A O 1
ATOM 872 N N . GLN A 1 117 ? -24.235 -12.151 16.694 1.00 88.31 117 GLN A N 1
ATOM 873 C CA . GLN A 1 117 ? -23.943 -13.409 16.005 1.00 88.31 117 GLN A CA 1
ATOM 874 C C . GLN A 1 117 ? -24.717 -13.562 14.695 1.00 88.31 117 GLN A C 1
ATOM 876 O O . GLN A 1 117 ? -24.162 -13.994 13.702 1.00 88.31 117 GLN A O 1
ATOM 881 N N . CYS A 1 118 ? -25.981 -13.181 14.660 1.00 89.56 118 CYS A N 1
ATOM 882 C CA . CYS A 1 118 ? -26.895 -13.353 13.537 1.00 89.56 118 CYS A CA 1
ATOM 883 C C . CYS A 1 118 ? -27.223 -12.004 12.881 1.00 89.56 118 CYS A C 1
ATOM 885 O O . CYS A 1 118 ? -28.391 -11.642 12.720 1.00 89.56 118 CYS A O 1
ATOM 887 N N . ARG A 1 119 ? -26.190 -11.214 12.553 1.00 88.44 119 ARG A N 1
ATOM 888 C CA . ARG A 1 119 ? -26.350 -9.842 12.035 1.00 88.44 119 ARG A CA 1
ATOM 889 C C . ARG A 1 119 ? -27.243 -9.800 10.801 1.00 88.44 119 ARG A C 1
ATOM 891 O O . ARG A 1 119 ? -28.106 -8.932 10.707 1.00 88.44 119 ARG A O 1
ATOM 898 N N . ARG A 1 120 ? -27.067 -10.757 9.889 1.00 87.94 120 ARG A N 1
ATOM 899 C CA . ARG A 1 120 ? -27.831 -10.840 8.645 1.00 87.94 120 ARG A CA 1
ATOM 900 C C . ARG A 1 120 ? -29.254 -11.300 8.885 1.00 87.94 120 ARG A C 1
ATOM 902 O O . ARG A 1 120 ? -30.181 -10.652 8.410 1.00 87.94 120 ARG A O 1
ATOM 909 N N . THR A 1 121 ? -29.444 -12.362 9.660 1.00 90.38 121 THR A N 1
ATOM 910 C CA . THR A 1 121 ? -30.783 -12.874 9.965 1.00 90.38 121 THR A CA 1
ATOM 911 C C . THR A 1 121 ? -31.616 -11.882 10.786 1.00 90.38 121 THR A C 1
ATOM 913 O O . THR A 1 121 ? -32.825 -11.784 10.577 1.00 90.38 121 THR A O 1
ATOM 916 N N . CYS A 1 122 ? -30.992 -11.118 11.687 1.00 90.62 122 CYS A N 1
ATOM 917 C CA . CYS A 1 122 ? -31.678 -10.121 12.508 1.00 90.62 122 CYS A CA 1
ATOM 918 C C . CYS A 1 122 ? -31.829 -8.740 11.840 1.00 90.62 122 CYS A C 1
ATOM 920 O O . CYS A 1 122 ? -32.410 -7.858 12.464 1.00 90.62 122 CYS A O 1
ATOM 922 N N . GLY A 1 123 ? -31.323 -8.526 10.617 1.00 86.38 123 GLY A N 1
ATOM 923 C CA . GLY A 1 123 ? -31.437 -7.235 9.917 1.00 86.38 123 GLY A CA 1
ATOM 924 C C . GLY A 1 123 ? -30.563 -6.117 10.502 1.00 86.38 123 GLY A C 1
ATOM 925 O O . GLY A 1 123 ? -30.964 -4.960 10.514 1.00 86.38 123 GLY A O 1
ATOM 926 N N . HIS A 1 124 ? -29.389 -6.472 11.031 1.00 83.69 124 HIS A N 1
ATOM 927 C CA . HIS A 1 124 ? -28.340 -5.542 11.484 1.00 83.69 124 HIS A CA 1
ATOM 928 C C . HIS A 1 124 ? -27.158 -5.466 10.502 1.00 83.69 124 HIS A C 1
ATOM 930 O O . HIS A 1 124 ? -26.019 -5.143 10.873 1.00 83.69 124 HIS A O 1
ATOM 936 N N . CYS A 1 125 ? -27.469 -5.805 9.255 1.00 77.38 125 CYS A N 1
ATOM 937 C CA . CYS A 1 125 ? -26.893 -5.215 8.063 1.00 77.38 125 CYS A CA 1
ATOM 938 C C . CYS A 1 125 ? -27.831 -4.067 7.660 1.00 77.38 125 CYS A C 1
ATOM 940 O O . CYS A 1 125 ? -27.304 -3.028 7.239 1.00 77.38 125 CYS A O 1
#

Radius of gyration: 22.15 Å; chains: 1; bounding box: 53×48×48 Å

Foldseek 3Di:
DDDDQPCLVVQDLVLCVDPVNVLVCQCRVCPSNVNQCPQNRVLFHAAQDPPLVVCLVVCVPVVSCVRHVRSSVNNVSCVVVVVVVVVPPPQAAQDPCLLVCLVQCPPPPSVVVSCVRVVPSSVVD

pLDDT: mean 84.02, std 12.27, range [41.06, 96.25]

InterPro domains:
  IPR003582 ShKT domain [PF01549] (6-36)
  IPR003582 ShKT domain [PF01549] (44-72)
  IPR003582 ShKT domain [PF01549] (90-125)
  IPR003582 ShKT domain [PS51670] (91-125)
  IPR003582 ShKT domain [SM00254] (4-37)
  IPR003582 ShKT domain [SM00254] (44-72)
  IPR003582 ShKT domain [SM00254] (90-125)

Sequence (125 aa):
MKFSVGQCDNFTQEMCRTPALSKIALEMCPHTCGLCDKPGAGDECPDTIDGCESLRGFCHVDSIRNMCQRTCFSRDCLQNLTTAASQSSGCTDAHANCTLYRNLCNIGDYGSVMRRQCRRTCGHC

Organism: Dracunculus medinensis (NCBI:txid318479)

Secondary structure (DSSP, 8-state):
----TT-GGG--HHHHH-HHHHHHHHHH-TTTTT-TTSTTBTTBPPBSSTTHHHHGGGTTSHHHHHHBTTTTT--HHHHHHHHHHHTS--S-BSSTTGGGGGGGGGSHHHHHHHHHHBTTTTT--